Protein AF-A0A3B8WLX8-F1 (afdb_monomer_lite)

Structure (mmCIF, N/CA/C/O backbone):
data_AF-A0A3B8WLX8-F1
#
_entry.id   AF-A0A3B8WLX8-F1
#
loop_
_atom_site.group_PDB
_atom_site.id
_atom_site.type_symbol
_atom_site.label_atom_id
_atom_site.label_alt_id
_atom_site.label_comp_id
_atom_site.label_asym_id
_atom_site.label_entity_id
_atom_site.label_seq_id
_atom_site.pdbx_PDB_ins_code
_atom_site.Cartn_x
_atom_site.Cartn_y
_atom_site.Cartn_z
_atom_site.occupancy
_atom_site.B_iso_or_equiv
_atom_site.auth_seq_id
_atom_site.auth_comp_id
_atom_site.auth_asym_id
_atom_site.auth_atom_id
_atom_site.pdbx_PDB_model_num
ATOM 1 N N . GLN A 1 1 ? 4.171 4.097 -19.056 1.00 79.75 1 GLN A N 1
ATOM 2 C CA . GLN A 1 1 ? 4.217 2.629 -19.269 1.00 79.75 1 GLN A CA 1
ATOM 3 C C . GLN A 1 1 ? 5.342 2.400 -20.259 1.00 79.75 1 GLN A C 1
ATOM 5 O O . GLN A 1 1 ? 5.418 3.185 -21.197 1.00 79.75 1 GLN A O 1
ATOM 10 N N . THR A 1 2 ? 6.172 1.369 -20.085 1.00 90.94 2 THR A N 1
ATOM 11 C CA . THR A 1 2 ? 7.412 1.218 -20.873 1.00 90.94 2 THR A CA 1
ATOM 12 C C . THR A 1 2 ? 7.506 -0.185 -21.474 1.00 90.94 2 THR A C 1
ATOM 14 O O . THR A 1 2 ? 7.904 -1.114 -20.769 1.00 90.94 2 THR A O 1
ATOM 17 N N . PRO A 1 3 ? 7.108 -0.370 -22.748 1.00 92.19 3 PRO A N 1
ATOM 18 C CA . PRO A 1 3 ? 7.260 -1.646 -23.443 1.00 92.19 3 PRO A CA 1
ATOM 19 C C . PRO A 1 3 ? 8.735 -2.057 -23.547 1.00 92.19 3 PRO A C 1
ATOM 21 O O . PRO A 1 3 ? 9.586 -1.235 -23.878 1.00 92.19 3 PRO A O 1
ATOM 24 N N . ALA A 1 4 ? 9.025 -3.329 -23.287 1.00 95.50 4 ALA A N 1
ATOM 25 C CA . ALA A 1 4 ? 10.346 -3.942 -23.415 1.00 95.50 4 ALA A CA 1
ATOM 26 C C . ALA A 1 4 ? 10.188 -5.419 -23.806 1.00 95.50 4 ALA A C 1
ATOM 28 O O . ALA A 1 4 ? 9.098 -5.978 -23.664 1.00 95.50 4 ALA A O 1
ATOM 29 N N . GLY A 1 5 ? 11.248 -6.045 -24.326 1.00 96.19 5 GLY A N 1
ATOM 30 C CA . GLY A 1 5 ? 11.219 -7.456 -24.714 1.00 96.19 5 GLY A CA 1
ATOM 31 C C . GLY A 1 5 ? 10.218 -7.800 -25.823 1.00 96.19 5 GLY A C 1
ATOM 32 O O . GLY A 1 5 ? 9.798 -8.955 -25.918 1.00 96.19 5 GLY A O 1
ATOM 33 N N . VAL A 1 6 ? 9.819 -6.825 -26.649 1.00 96.19 6 VAL A N 1
ATOM 34 C CA . VAL A 1 6 ? 8.886 -7.005 -27.772 1.00 96.19 6 VAL A CA 1
ATOM 35 C C . VAL A 1 6 ? 9.437 -6.412 -29.064 1.00 96.19 6 VAL A C 1
ATOM 37 O O . VAL A 1 6 ? 10.127 -5.396 -29.048 1.00 96.19 6 VAL A O 1
ATOM 40 N N . GLU A 1 7 ? 9.060 -7.010 -30.188 1.00 96.44 7 GLU A N 1
ATOM 41 C CA . GLU A 1 7 ? 9.286 -6.474 -31.528 1.00 96.44 7 GLU A CA 1
ATOM 42 C C . GLU A 1 7 ? 7.964 -6.316 -32.272 1.00 96.44 7 GLU A C 1
ATOM 44 O O . GLU A 1 7 ? 7.062 -7.144 -32.147 1.00 96.44 7 GLU A O 1
ATOM 49 N N . PHE A 1 8 ? 7.856 -5.268 -33.083 1.00 96.00 8 PHE A N 1
ATOM 50 C CA . PHE A 1 8 ? 6.701 -5.050 -33.943 1.00 96.00 8 PHE A CA 1
ATOM 51 C C . PHE A 1 8 ? 6.956 -5.653 -35.326 1.00 96.00 8 PHE A C 1
ATOM 53 O O . PHE A 1 8 ? 7.893 -5.249 -36.015 1.00 96.00 8 PHE A O 1
ATOM 60 N N . ARG A 1 9 ? 6.133 -6.621 -35.734 1.00 96.44 9 ARG A N 1
ATOM 61 C CA . ARG A 1 9 ? 6.224 -7.305 -37.030 1.00 96.44 9 ARG A CA 1
ATOM 62 C C . ARG A 1 9 ? 4.831 -7.370 -37.645 1.00 96.44 9 ARG A C 1
ATOM 64 O O . ARG A 1 9 ? 3.892 -7.802 -36.990 1.00 96.44 9 ARG A O 1
ATOM 71 N N . GLU A 1 10 ? 4.692 -6.893 -38.881 1.00 95.81 10 GLU A N 1
ATOM 72 C CA . GLU A 1 10 ? 3.447 -7.004 -39.665 1.00 95.81 10 GLU A CA 1
ATOM 73 C C . GLU A 1 10 ? 2.178 -6.488 -38.951 1.00 95.81 10 GLU A C 1
ATOM 75 O O . GLU A 1 10 ? 1.090 -7.033 -39.109 1.00 95.81 10 GLU A O 1
ATOM 80 N N . GLY A 1 11 ? 2.291 -5.422 -38.152 1.00 95.56 11 GLY A N 1
ATOM 81 C CA . GLY A 1 11 ? 1.141 -4.875 -37.422 1.00 95.56 11 GLY A CA 1
ATOM 82 C C . GLY A 1 11 ? 0.921 -5.464 -36.023 1.00 95.56 11 GLY A C 1
ATOM 83 O O . GLY A 1 11 ? 0.011 -5.019 -35.325 1.00 95.56 11 GLY A O 1
ATOM 84 N N . VAL A 1 12 ? 1.739 -6.432 -35.594 1.00 95.50 12 VAL A N 1
ATOM 85 C CA . VAL A 1 12 ? 1.566 -7.180 -34.340 1.00 95.50 12 VAL A CA 1
ATOM 86 C C . VAL A 1 12 ? 2.828 -7.105 -33.475 1.00 95.50 12 VAL A C 1
ATOM 88 O O . VAL A 1 12 ? 3.952 -7.150 -33.971 1.00 95.50 12 VAL A O 1
ATOM 91 N N . PHE A 1 13 ? 2.656 -6.997 -32.155 1.00 94.94 13 PHE A N 1
ATOM 92 C CA . PHE A 1 13 ? 3.759 -7.111 -31.199 1.00 94.94 13 PHE A CA 1
ATOM 93 C C . PHE A 1 13 ? 4.036 -8.579 -30.866 1.00 94.94 13 PHE A C 1
ATOM 95 O O . PHE A 1 13 ? 3.155 -9.294 -30.390 1.00 94.94 13 PHE A O 1
ATOM 102 N N . HIS A 1 14 ? 5.278 -9.006 -31.061 1.00 96.12 14 HIS A N 1
ATOM 103 C CA . HIS A 1 14 ? 5.773 -10.328 -30.697 1.00 96.12 14 HIS A CA 1
ATOM 104 C C . HIS A 1 14 ? 6.729 -10.211 -29.515 1.00 96.12 14 HIS A C 1
ATOM 106 O O . HIS A 1 14 ? 7.658 -9.409 -29.546 1.00 96.12 14 HIS A O 1
ATOM 112 N N . VAL A 1 15 ? 6.528 -11.028 -28.482 1.00 96.75 15 VAL A N 1
ATOM 113 C CA . VAL A 1 15 ? 7.461 -11.103 -27.352 1.00 96.75 15 VAL A CA 1
ATOM 114 C C . VAL A 1 15 ? 8.730 -11.823 -27.799 1.00 96.75 15 VAL A C 1
ATOM 116 O O . VAL A 1 15 ? 8.672 -12.966 -28.247 1.00 96.75 15 VAL A O 1
ATOM 119 N N . VAL A 1 16 ? 9.870 -11.153 -27.656 1.00 97.50 16 VAL A N 1
ATOM 120 C CA . VAL A 1 16 ? 11.208 -11.697 -27.939 1.00 97.50 16 VAL A CA 1
ATOM 121 C C . VAL A 1 16 ? 11.989 -12.000 -26.658 1.00 97.50 16 VAL A C 1
ATOM 123 O O . VAL A 1 16 ? 12.868 -12.855 -26.667 1.00 97.50 16 VAL A O 1
ATOM 126 N N . SER A 1 17 ? 11.627 -11.361 -25.539 1.00 97.75 17 SER A N 1
ATOM 127 C CA . SER A 1 17 ? 12.203 -11.610 -24.215 1.00 97.75 17 SER A CA 1
ATOM 128 C C . SER A 1 17 ? 11.132 -11.458 -23.136 1.00 97.75 17 SER A C 1
ATOM 130 O O . SER A 1 17 ? 10.706 -10.355 -22.797 1.00 97.75 17 SER A O 1
ATOM 132 N N . TRP A 1 18 ? 10.679 -12.583 -22.578 1.00 96.12 18 TRP A N 1
ATOM 133 C CA . TRP A 1 18 ? 9.665 -12.588 -21.517 1.00 96.12 18 TRP A CA 1
ATOM 134 C C . TRP A 1 18 ? 10.154 -11.919 -20.236 1.00 96.12 18 TRP A C 1
ATOM 136 O O . TRP A 1 18 ? 9.388 -11.219 -19.576 1.00 96.12 18 TRP A O 1
ATOM 146 N N . SER A 1 19 ? 11.427 -12.114 -19.888 1.00 97.50 19 SER A N 1
ATOM 147 C CA . SER A 1 19 ? 12.016 -11.492 -18.705 1.00 97.50 19 SER A CA 1
ATOM 148 C C . SER A 1 19 ? 12.019 -9.973 -18.822 1.00 97.50 19 SER A C 1
ATOM 150 O O . SER A 1 19 ? 11.613 -9.306 -17.877 1.00 97.50 19 SER A O 1
ATOM 152 N N . GLU A 1 20 ? 12.407 -9.421 -19.973 1.00 96.69 20 GLU A N 1
ATOM 153 C CA . GLU A 1 20 ? 12.381 -7.970 -20.196 1.00 96.69 20 GLU A CA 1
ATOM 154 C C . GLU A 1 20 ? 10.958 -7.418 -20.256 1.00 96.69 20 GLU A C 1
ATOM 156 O O . GLU A 1 20 ? 10.700 -6.340 -19.725 1.00 96.69 20 GLU A O 1
ATOM 161 N N . ALA A 1 21 ? 10.020 -8.158 -20.855 1.00 95.62 21 ALA A N 1
ATOM 162 C CA . ALA A 1 21 ? 8.622 -7.746 -20.909 1.00 95.62 21 ALA A CA 1
ATOM 163 C C . ALA A 1 21 ? 8.001 -7.633 -19.502 1.00 95.62 21 ALA A C 1
ATOM 165 O O . ALA A 1 21 ? 7.318 -6.648 -19.202 1.00 95.62 21 ALA A O 1
ATOM 166 N N . ILE A 1 22 ? 8.267 -8.613 -18.627 1.00 94.94 22 ILE A N 1
ATOM 167 C CA . ILE A 1 22 ? 7.765 -8.641 -17.243 1.00 94.94 22 ILE A CA 1
ATOM 168 C C . ILE A 1 22 ? 8.510 -7.623 -16.371 1.00 94.94 22 ILE A C 1
ATOM 170 O O . ILE A 1 22 ? 7.882 -6.772 -15.744 1.00 94.94 22 ILE A O 1
ATOM 174 N N . PHE A 1 23 ? 9.841 -7.691 -16.341 1.00 96.31 23 PHE A N 1
ATOM 175 C CA . PHE A 1 23 ? 10.700 -6.879 -15.475 1.00 96.31 23 PHE A CA 1
ATOM 176 C C . PHE A 1 23 ? 11.236 -5.643 -16.200 1.00 96.31 23 PHE A C 1
ATOM 178 O O . PHE A 1 23 ? 12.422 -5.320 -16.135 1.00 96.31 23 PHE A O 1
ATOM 185 N N . ASN A 1 24 ? 10.349 -4.942 -16.904 1.00 95.25 24 ASN A N 1
ATOM 186 C CA . ASN A 1 24 ? 10.691 -3.694 -17.574 1.00 95.25 24 ASN A CA 1
ATOM 187 C C . ASN A 1 24 ? 11.053 -2.591 -16.551 1.00 95.25 24 ASN A C 1
ATOM 189 O O . ASN A 1 24 ? 10.702 -2.698 -15.372 1.00 95.25 24 ASN A O 1
ATOM 193 N N . PRO A 1 25 ? 11.696 -1.488 -16.978 1.00 94.56 25 PRO A N 1
ATOM 194 C CA . PRO A 1 25 ? 12.133 -0.427 -16.066 1.00 94.56 25 PRO A CA 1
ATOM 195 C C . PRO A 1 25 ? 11.023 0.176 -15.192 1.00 94.56 25 PRO A C 1
ATOM 197 O O . PRO A 1 25 ? 11.288 0.631 -14.081 1.00 94.56 25 PRO A O 1
ATOM 200 N N . SER A 1 26 ? 9.766 0.161 -15.649 1.00 94.62 26 SER A N 1
ATOM 201 C CA . SER A 1 26 ? 8.643 0.660 -14.852 1.00 94.62 26 SER A CA 1
ATOM 202 C C . SER A 1 26 ? 8.090 -0.357 -13.850 1.00 94.62 26 SER A C 1
ATOM 204 O O . SER A 1 26 ? 7.360 0.046 -12.938 1.00 94.62 26 SER A O 1
ATOM 206 N N . PHE A 1 27 ? 8.381 -1.653 -14.010 1.00 95.75 27 PHE A N 1
ATOM 207 C CA . PHE A 1 27 ? 7.849 -2.728 -13.171 1.00 95.75 27 PHE A CA 1
ATOM 208 C C . PHE A 1 27 ? 8.033 -2.479 -11.667 1.00 95.75 27 PHE A C 1
ATOM 210 O O . PHE A 1 27 ? 7.018 -2.476 -10.969 1.00 95.75 27 PHE A O 1
ATOM 217 N N . PRO A 1 28 ? 9.251 -2.233 -11.137 1.00 95.44 28 PRO A N 1
ATOM 218 C CA . PRO A 1 28 ? 9.447 -2.146 -9.691 1.00 95.44 28 PRO A CA 1
ATOM 219 C C . PRO A 1 28 ? 8.618 -1.022 -9.060 1.00 95.44 28 PRO A C 1
ATOM 221 O O . PRO A 1 28 ? 7.956 -1.246 -8.049 1.00 95.44 28 PRO A O 1
ATOM 224 N N . TYR A 1 29 ? 8.566 0.156 -9.686 1.00 95.62 29 TYR A N 1
ATOM 225 C CA . TYR A 1 29 ? 7.781 1.283 -9.178 1.00 95.62 29 TYR A CA 1
ATOM 226 C C . TYR A 1 29 ? 6.277 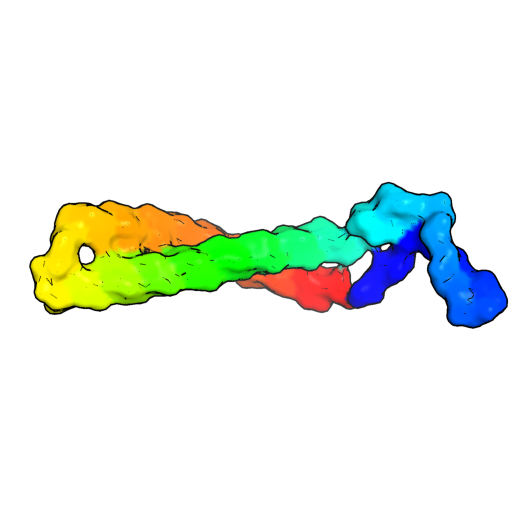1.002 -9.215 1.00 95.62 29 TYR A C 1
ATOM 228 O O . TYR A 1 29 ? 5.579 1.234 -8.230 1.00 95.62 29 TYR A O 1
ATOM 236 N N . ARG A 1 30 ? 5.774 0.461 -10.332 1.00 95.62 30 ARG A N 1
ATOM 237 C CA . ARG A 1 30 ? 4.344 0.156 -10.514 1.00 95.62 30 ARG A CA 1
ATOM 238 C C . ARG A 1 30 ? 3.879 -0.947 -9.570 1.00 95.62 30 ARG A C 1
ATOM 240 O O . ARG A 1 30 ? 2.833 -0.809 -8.937 1.00 95.62 30 ARG A O 1
ATOM 247 N N . PHE A 1 31 ? 4.660 -2.020 -9.471 1.00 97.00 31 PHE A N 1
ATOM 248 C CA . PHE A 1 31 ? 4.357 -3.140 -8.593 1.00 97.00 31 PHE A CA 1
ATOM 249 C C . PHE A 1 31 ? 4.338 -2.690 -7.135 1.00 97.00 31 PHE A C 1
ATOM 251 O O . PHE A 1 31 ? 3.339 -2.904 -6.454 1.00 97.00 31 PHE A O 1
ATOM 258 N N . MET A 1 32 ? 5.391 -2.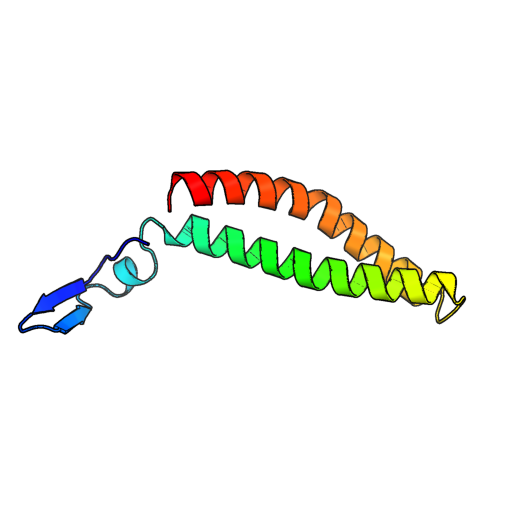007 -6.674 1.00 97.75 32 MET A N 1
ATOM 259 C CA . MET A 1 32 ? 5.461 -1.544 -5.288 1.00 97.75 32 MET A CA 1
ATOM 260 C C . MET A 1 32 ? 4.342 -0.554 -4.963 1.00 97.75 32 MET A C 1
ATOM 262 O O . MET A 1 32 ? 3.687 -0.708 -3.935 1.00 97.75 32 MET A O 1
ATOM 266 N N . HIS A 1 33 ? 4.060 0.405 -5.852 1.00 98.25 33 HIS A N 1
ATOM 267 C CA . HIS A 1 33 ? 2.980 1.373 -5.650 1.00 98.25 33 HIS A CA 1
ATOM 268 C C . HIS A 1 33 ? 1.615 0.697 -5.497 1.00 98.25 33 HIS A C 1
ATOM 270 O O . HIS A 1 33 ? 0.847 1.040 -4.600 1.00 98.25 33 HIS A O 1
ATOM 276 N N . MET A 1 34 ? 1.301 -0.277 -6.355 1.00 98.12 34 MET A N 1
ATOM 277 C CA . MET A 1 34 ? 0.014 -0.972 -6.290 1.00 98.12 34 MET A CA 1
ATO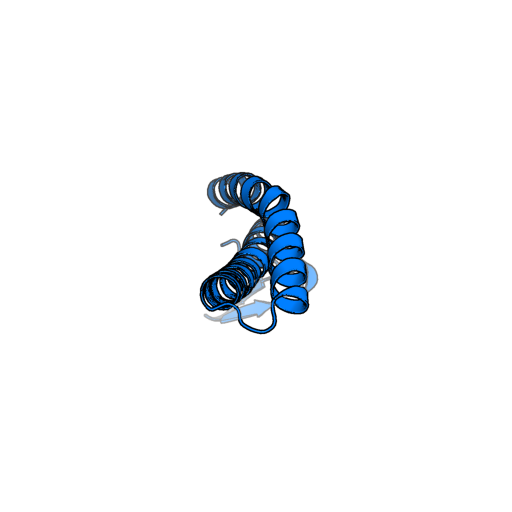M 278 C C . MET A 1 34 ? -0.058 -1.975 -5.138 1.00 98.12 34 MET A C 1
ATOM 280 O O . MET A 1 34 ? -1.106 -2.096 -4.504 1.00 98.12 34 MET A O 1
ATOM 284 N N . ALA A 1 35 ? 1.042 -2.657 -4.817 1.00 98.31 35 ALA A N 1
ATOM 285 C CA . ALA A 1 35 ? 1.101 -3.564 -3.677 1.00 98.31 35 ALA A CA 1
ATOM 286 C C . ALA A 1 35 ? 0.833 -2.808 -2.368 1.00 98.31 35 ALA A C 1
ATOM 288 O O . ALA A 1 35 ? -0.072 -3.175 -1.618 1.00 98.31 35 ALA A O 1
ATOM 289 N N . LEU A 1 36 ? 1.544 -1.704 -2.127 1.00 98.56 36 LEU A N 1
ATOM 290 C CA . LEU A 1 36 ? 1.332 -0.859 -0.952 1.00 98.56 36 LEU A CA 1
ATOM 291 C C . LEU A 1 36 ? -0.075 -0.234 -0.944 1.00 98.56 36 LEU A C 1
ATOM 293 O O . LEU A 1 36 ? -0.746 -0.283 0.090 1.00 98.56 36 LEU A O 1
ATOM 297 N N . ALA A 1 37 ? -0.569 0.262 -2.088 1.00 98.50 37 ALA A N 1
ATOM 298 C CA . ALA A 1 37 ? -1.946 0.751 -2.209 1.00 98.50 37 ALA A CA 1
ATOM 299 C C . ALA A 1 37 ? -2.977 -0.309 -1.792 1.00 98.50 37 ALA A C 1
ATOM 301 O O . ALA A 1 37 ? -3.903 0.001 -1.046 1.00 98.50 37 ALA A O 1
ATOM 302 N N . SER A 1 38 ? -2.801 -1.566 -2.214 1.00 98.56 38 SER A N 1
ATOM 303 C CA . SER A 1 38 ? -3.735 -2.651 -1.891 1.00 98.56 38 SER A CA 1
ATOM 304 C C . SER A 1 38 ? -3.815 -2.929 -0.383 1.00 98.56 38 SER A C 1
ATOM 306 O O . SER A 1 38 ? -4.915 -3.064 0.164 1.00 98.56 38 S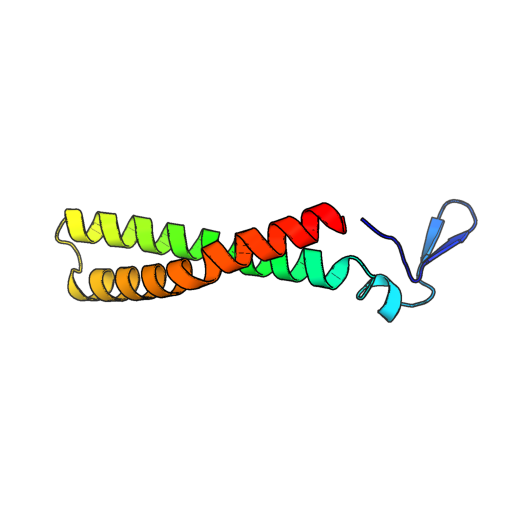ER A O 1
ATOM 308 N N . PHE A 1 39 ? -2.672 -2.917 0.315 1.00 98.44 39 PHE A N 1
ATOM 309 C CA . PHE A 1 39 ? -2.625 -3.047 1.772 1.00 98.44 39 PHE A CA 1
ATOM 310 C C . PHE A 1 39 ? -3.272 -1.856 2.477 1.00 98.44 39 PHE A C 1
ATOM 312 O O . PHE A 1 39 ? -3.978 -2.059 3.465 1.00 98.44 39 PHE A O 1
ATOM 319 N N . LEU A 1 40 ? -3.087 -0.631 1.971 1.00 98.69 40 LEU A N 1
ATOM 320 C CA . LEU A 1 40 ? -3.777 0.545 2.508 1.00 98.69 40 LEU A CA 1
ATOM 321 C C . LEU A 1 40 ? -5.286 0.423 2.347 1.00 98.69 40 LEU A C 1
ATOM 323 O O . LEU A 1 40 ? -6.009 0.607 3.323 1.00 98.69 40 LEU A O 1
ATOM 327 N N . THR A 1 41 ? -5.767 0.087 1.150 1.00 98.56 41 THR A N 1
ATOM 328 C CA . THR A 1 41 ? -7.204 -0.041 0.886 1.00 98.56 41 THR A CA 1
ATOM 329 C C . THR A 1 41 ? -7.835 -1.080 1.808 1.00 98.56 41 THR A C 1
ATOM 331 O O . THR A 1 41 ? -8.795 -0.767 2.512 1.00 98.56 41 THR A O 1
ATOM 334 N N . GLY A 1 42 ? -7.269 -2.290 1.876 1.00 98.56 42 GLY A N 1
ATOM 335 C CA . GLY A 1 42 ? -7.762 -3.330 2.782 1.00 98.56 42 GLY A CA 1
ATOM 336 C C . GLY A 1 42 ? -7.654 -2.928 4.257 1.00 98.56 42 GLY A C 1
ATOM 337 O O . GLY A 1 42 ? -8.607 -3.095 5.020 1.00 98.56 42 GLY A O 1
ATOM 338 N N . GLY A 1 43 ? -6.525 -2.337 4.653 1.00 98.62 43 GLY A N 1
ATOM 339 C CA . GLY A 1 43 ? -6.268 -1.892 6.022 1.00 98.62 43 GLY A CA 1
ATOM 340 C C . GLY A 1 43 ? -7.250 -0.822 6.498 1.00 98.62 43 GLY A C 1
ATOM 341 O O . GLY A 1 43 ? -7.776 -0.933 7.604 1.00 98.62 43 GLY A O 1
ATOM 342 N N . PHE A 1 44 ? -7.558 0.172 5.664 1.00 98.75 44 PHE A N 1
ATOM 343 C CA . PHE A 1 44 ? -8.547 1.203 5.985 1.00 98.75 44 PHE A CA 1
ATOM 344 C C . PHE A 1 44 ? -9.971 0.647 6.067 1.00 98.75 44 PHE A C 1
ATOM 346 O O . PHE A 1 44 ? -10.723 1.073 6.943 1.00 98.75 44 PHE A O 1
ATOM 353 N N . VAL A 1 45 ? -10.341 -0.326 5.225 1.00 98.75 45 VAL A N 1
ATOM 354 C CA . VAL A 1 45 ? -11.649 -1.000 5.327 1.00 98.75 45 VAL A CA 1
ATOM 355 C C . VAL A 1 45 ? -11.779 -1.719 6.671 1.00 98.75 45 VAL A C 1
ATOM 357 O O . VAL A 1 45 ? -12.744 -1.487 7.402 1.00 98.75 45 VAL A O 1
ATOM 360 N N . VAL A 1 46 ? -10.792 -2.542 7.043 1.00 98.69 46 VAL A N 1
ATOM 361 C CA . VAL A 1 46 ? -10.812 -3.277 8.321 1.00 98.69 46 VAL A CA 1
ATOM 362 C C . VAL A 1 46 ? -10.775 -2.317 9.512 1.00 98.69 46 VAL A C 1
ATOM 364 O O . VAL A 1 46 ? -11.546 -2.498 10.459 1.00 98.69 46 VAL A O 1
ATOM 367 N N . ALA A 1 47 ? -9.943 -1.272 9.464 1.00 98.75 47 ALA A N 1
ATOM 368 C CA . ALA A 1 47 ? -9.884 -0.248 10.506 1.00 98.75 47 ALA A CA 1
ATOM 369 C C . ALA A 1 47 ? -11.226 0.481 10.666 1.00 98.75 47 ALA A C 1
ATOM 371 O O . ALA A 1 47 ? -11.706 0.632 11.789 1.00 98.75 47 ALA A O 1
ATOM 372 N N . GLY A 1 48 ? -11.859 0.888 9.562 1.00 98.75 48 GLY A N 1
ATOM 373 C CA . GLY A 1 48 ? -13.148 1.580 9.570 1.00 98.75 48 GLY A CA 1
ATOM 374 C C . GLY A 1 48 ? -14.267 0.731 10.175 1.00 98.75 48 GLY A C 1
ATOM 375 O O . GLY A 1 48 ? -14.978 1.196 11.068 1.00 98.75 48 GLY A O 1
ATOM 376 N N . VAL A 1 49 ? -14.382 -0.534 9.757 1.00 98.69 49 VAL A N 1
ATOM 377 C CA . VAL A 1 49 ? -15.375 -1.469 10.315 1.00 98.69 49 VAL A CA 1
ATOM 378 C C . VAL A 1 49 ? -15.104 -1.735 11.798 1.00 98.69 49 VAL A C 1
ATOM 380 O O . VAL A 1 49 ? -16.022 -1.635 12.611 1.00 98.69 49 VAL A O 1
ATOM 383 N N . SER A 1 50 ? -13.846 -1.993 12.172 1.00 98.75 50 SER A N 1
ATOM 384 C CA . SER A 1 50 ? -13.465 -2.257 13.568 1.00 98.75 50 SER A CA 1
ATOM 385 C C . SER A 1 50 ? -13.752 -1.056 14.472 1.00 98.75 50 SER A C 1
ATOM 387 O O . SER A 1 50 ? -14.298 -1.210 15.565 1.00 98.75 50 SER A O 1
ATOM 389 N N . ALA A 1 51 ? -13.438 0.159 14.013 1.00 98.69 51 ALA A N 1
ATOM 390 C CA . ALA A 1 51 ? -13.743 1.389 14.734 1.00 98.69 51 ALA A CA 1
ATOM 391 C C . ALA A 1 51 ? -15.256 1.576 14.917 1.00 98.69 51 ALA A C 1
ATOM 393 O O . ALA A 1 51 ? -15.706 1.893 16.020 1.00 98.69 51 ALA A O 1
ATOM 394 N N . TRP A 1 52 ? -16.053 1.317 13.875 1.00 98.81 52 TRP A N 1
ATOM 395 C CA . TRP A 1 52 ? -17.511 1.367 13.981 1.00 98.81 52 TRP A CA 1
ATOM 396 C C . TRP A 1 52 ? -18.051 0.346 14.995 1.00 98.81 52 TRP A C 1
ATOM 398 O O . TRP A 1 52 ? -18.902 0.688 15.816 1.00 98.81 52 TRP A O 1
ATOM 408 N N . TYR A 1 53 ? -17.523 -0.880 15.013 1.00 98.62 53 TYR A N 1
ATOM 409 C CA . TYR A 1 53 ? -17.945 -1.921 15.959 1.00 98.62 53 TYR A CA 1
ATOM 410 C C . TYR A 1 53 ? -17.631 -1.529 17.406 1.00 98.62 53 TYR A C 1
ATOM 412 O O . TYR A 1 53 ? -18.484 -1.676 18.284 1.00 98.62 53 TYR A O 1
ATOM 420 N N . LEU A 1 54 ? -16.454 -0.942 17.644 1.00 98.69 54 LEU A N 1
ATOM 421 C CA . LEU A 1 54 ? -16.077 -0.415 18.956 1.00 98.69 54 LEU A CA 1
ATOM 422 C C . LEU A 1 54 ? -17.013 0.708 19.420 1.00 98.69 54 LEU A C 1
ATOM 424 O O . LEU A 1 54 ? -17.436 0.690 20.575 1.00 98.69 54 LEU A O 1
ATOM 428 N N . LEU A 1 55 ? -17.403 1.630 18.532 1.00 98.62 55 LEU A N 1
ATOM 429 C CA . LEU A 1 55 ? -18.388 2.680 18.844 1.00 98.62 55 LEU A CA 1
ATOM 430 C C . LEU A 1 55 ? -19.767 2.110 19.201 1.00 98.62 55 LEU A C 1
ATOM 432 O O . LEU A 1 55 ? -20.510 2.711 19.975 1.00 98.62 55 LEU A O 1
ATOM 436 N N . ARG A 1 56 ? -20.119 0.948 18.644 1.00 98.56 56 ARG A N 1
ATOM 437 C CA . ARG A 1 56 ? -21.369 0.233 18.940 1.00 98.56 56 ARG A CA 1
ATOM 438 C C . ARG A 1 56 ? -21.254 -0.721 20.134 1.00 98.56 56 ARG A C 1
ATOM 440 O O . ARG A 1 56 ? -22.238 -1.388 20.442 1.00 98.56 56 ARG A O 1
ATOM 447 N N . GLY A 1 57 ? -20.091 -0.809 20.784 1.00 98.00 57 GLY A N 1
ATOM 448 C CA . GLY A 1 57 ? -19.850 -1.735 21.894 1.00 98.00 57 GLY A CA 1
ATOM 449 C C . GLY A 1 57 ? -19.893 -3.215 21.493 1.00 98.00 57 GLY A C 1
ATOM 450 O O . GLY A 1 57 ? -20.180 -4.064 22.333 1.00 98.00 57 GLY A O 1
ATOM 451 N N . ARG A 1 58 ? -19.641 -3.538 20.218 1.00 97.88 58 ARG A N 1
ATOM 452 C CA . ARG A 1 58 ? -19.732 -4.900 19.676 1.00 97.88 58 ARG A CA 1
ATOM 453 C C . ARG A 1 58 ? -18.363 -5.570 19.576 1.00 97.88 58 ARG A C 1
ATOM 455 O O . ARG A 1 58 ? -17.387 -4.932 19.188 1.00 97.88 58 ARG A O 1
ATOM 462 N N . GLU A 1 59 ? -18.312 -6.849 19.962 1.00 97.88 59 GLU A N 1
ATOM 463 C CA . GLU A 1 59 ? -17.128 -7.726 19.921 1.00 97.88 59 GLU A CA 1
ATOM 464 C C . GLU A 1 59 ? -15.813 -6.980 20.276 1.00 97.88 59 GLU A C 1
ATOM 466 O O . GLU A 1 59 ? -14.836 -6.978 19.523 1.00 97.88 59 GLU A O 1
ATOM 471 N N . VAL A 1 60 ? -15.819 -6.264 21.411 1.00 98.31 60 VAL A N 1
ATOM 472 C CA . VAL A 1 60 ? -14.860 -5.184 21.725 1.00 98.31 60 VAL A CA 1
ATOM 473 C C . VAL A 1 60 ? -13.403 -5.642 21.709 1.00 98.31 60 VAL A C 1
ATOM 475 O O . VAL A 1 60 ? -12.539 -4.933 21.196 1.00 98.31 60 VAL A O 1
ATOM 478 N N . GLU A 1 61 ? -13.105 -6.817 22.259 1.00 98.38 61 GLU A N 1
ATOM 479 C CA . GLU A 1 61 ? -11.732 -7.321 22.327 1.00 98.38 61 GLU A CA 1
ATOM 480 C C . GLU A 1 61 ? -11.152 -7.594 20.930 1.00 98.38 61 GLU A C 1
ATOM 482 O O . GLU A 1 61 ? -10.043 -7.150 20.613 1.00 98.38 61 GLU A O 1
ATOM 487 N N . ALA A 1 62 ? -11.930 -8.257 20.069 1.00 98.38 62 ALA A N 1
ATOM 488 C CA . ALA A 1 62 ? -11.530 -8.580 18.704 1.00 98.38 62 ALA A CA 1
ATOM 489 C C . ALA A 1 62 ? -11.308 -7.306 17.876 1.00 98.38 62 ALA A C 1
ATOM 491 O O . ALA A 1 62 ? -10.251 -7.141 17.262 1.00 98.38 62 ALA A O 1
ATOM 492 N N . ASN A 1 63 ? -12.257 -6.366 17.924 1.00 98.62 63 ASN A N 1
ATOM 493 C CA . ASN A 1 63 ? -12.171 -5.134 17.140 1.00 98.62 63 ASN A CA 1
ATOM 494 C C . ASN A 1 63 ? -11.088 -4.177 17.651 1.00 98.62 63 ASN A C 1
ATOM 496 O O . ASN A 1 63 ? -10.472 -3.478 16.850 1.00 98.62 63 ASN A O 1
ATOM 500 N N . ARG A 1 64 ? -10.776 -4.171 18.956 1.00 98.62 64 ARG A N 1
ATOM 501 C CA . ARG A 1 64 ? -9.645 -3.394 19.496 1.00 98.62 64 ARG A CA 1
ATOM 502 C C . ARG A 1 64 ? -8.316 -3.897 18.939 1.00 98.62 64 ARG A C 1
ATOM 504 O O . ARG A 1 64 ? -7.471 -3.088 18.556 1.00 98.62 64 ARG A O 1
ATOM 511 N N . LYS A 1 65 ? -8.138 -5.220 18.880 1.00 98.69 65 LYS A N 1
ATOM 512 C CA . LYS A 1 65 ? -6.932 -5.844 18.321 1.00 98.69 65 LYS A CA 1
ATOM 513 C C . LYS A 1 65 ? -6.825 -5.592 16.818 1.00 98.69 65 LYS A C 1
ATOM 515 O O . LYS A 1 65 ? -5.784 -5.119 16.370 1.00 98.69 65 LYS A O 1
ATOM 520 N N . ALA A 1 66 ? -7.906 -5.827 16.070 1.00 98.56 66 ALA A N 1
ATOM 521 C CA . ALA A 1 66 ? -7.953 -5.579 14.630 1.00 98.56 66 ALA A CA 1
ATOM 522 C C . ALA A 1 66 ? -7.643 -4.112 14.296 1.00 98.56 66 ALA A C 1
ATOM 524 O O . ALA A 1 66 ? -6.754 -3.839 13.489 1.00 98.56 66 ALA A O 1
ATOM 525 N N . LEU A 1 67 ? -8.288 -3.166 14.989 1.00 98.69 67 LEU A N 1
ATOM 526 C CA . LEU A 1 67 ? -8.035 -1.740 14.802 1.00 98.69 67 LEU A CA 1
ATOM 527 C C . LEU A 1 67 ? -6.572 -1.381 15.093 1.00 98.69 67 LEU A C 1
ATOM 529 O O . LEU A 1 67 ? -5.950 -0.691 14.292 1.00 98.69 67 LEU A O 1
ATOM 533 N N . SER A 1 68 ? -5.998 -1.868 16.198 1.00 98.62 68 SER A N 1
ATOM 534 C CA . SER A 1 68 ? -4.595 -1.592 16.533 1.00 98.62 68 SER A CA 1
ATOM 535 C C . SER A 1 68 ? -3.626 -2.139 15.483 1.00 98.62 68 SER A C 1
ATOM 537 O O . SER A 1 68 ? -2.710 -1.422 15.084 1.00 98.62 68 SER A O 1
ATOM 539 N N . MET A 1 69 ? -3.837 -3.367 15.000 1.00 98.69 69 MET A N 1
ATOM 540 C CA . MET A 1 69 ? -3.005 -3.958 13.946 1.00 98.69 69 MET A CA 1
ATOM 541 C C . MET A 1 69 ? -3.070 -3.144 12.651 1.00 98.69 69 MET A C 1
ATOM 543 O O . MET A 1 69 ? -2.031 -2.853 12.058 1.00 98.69 69 MET A O 1
ATOM 547 N N . CYS A 1 70 ? -4.271 -2.729 12.234 1.00 98.69 70 CYS A N 1
ATOM 548 C CA . CYS A 1 70 ? -4.430 -1.890 11.052 1.00 98.69 70 CYS A CA 1
ATOM 549 C C . CYS A 1 70 ? -3.772 -0.522 11.235 1.00 98.69 70 CYS A C 1
ATOM 551 O O . CYS A 1 70 ? -3.065 -0.083 10.340 1.00 98.69 70 CYS A O 1
ATOM 553 N N . LEU A 1 71 ? -3.935 0.142 12.382 1.00 98.62 71 LEU A N 1
ATOM 554 C CA . LEU A 1 71 ? -3.306 1.446 12.617 1.00 98.62 71 LEU A CA 1
ATOM 555 C C . LEU A 1 71 ? -1.773 1.367 12.590 1.00 98.62 71 LEU A C 1
ATOM 557 O O . LEU A 1 71 ? -1.142 2.251 12.016 1.00 98.62 71 LEU A O 1
ATOM 561 N N . TRP A 1 72 ? -1.175 0.297 13.126 1.00 98.69 72 TRP A N 1
ATOM 562 C CA . TRP A 1 72 ? 0.270 0.071 13.012 1.00 98.69 72 TRP A CA 1
ATOM 563 C C . TRP A 1 72 ? 0.719 -0.151 11.570 1.00 98.69 72 TRP A C 1
ATOM 565 O O . TRP A 1 72 ? 1.707 0.441 11.147 1.00 98.69 72 TRP A O 1
ATOM 575 N N . LEU A 1 73 ? -0.014 -0.955 10.796 1.00 98.56 73 LEU A N 1
ATOM 576 C CA . LEU A 1 73 ? 0.256 -1.128 9.368 1.00 98.56 73 LEU A CA 1
ATOM 577 C C . LEU A 1 73 ? 0.185 0.223 8.636 1.00 98.56 73 LEU A C 1
ATOM 579 O O . LEU A 1 73 ? 1.121 0.607 7.939 1.00 98.56 73 LEU A O 1
ATOM 583 N N . LEU A 1 74 ? -0.912 0.961 8.818 1.00 98.69 74 LEU A N 1
ATOM 584 C CA . LEU A 1 74 ? -1.164 2.237 8.148 1.00 98.69 74 LEU A CA 1
ATOM 585 C C . LEU A 1 74 ? -0.101 3.287 8.493 1.00 98.69 74 LEU A C 1
ATOM 587 O O . LEU A 1 74 ? 0.308 4.032 7.605 1.00 98.69 74 LEU A O 1
ATOM 591 N N . LEU A 1 75 ? 0.387 3.307 9.739 1.00 98.62 75 LEU A N 1
ATOM 592 C CA . LEU A 1 75 ? 1.432 4.230 10.192 1.00 98.62 75 LEU A CA 1
ATOM 593 C C . LEU A 1 75 ? 2.695 4.157 9.326 1.00 98.62 75 LEU A C 1
ATOM 595 O O . LEU A 1 75 ? 3.284 5.192 9.029 1.00 98.62 75 LEU A O 1
ATOM 599 N N . PHE A 1 76 ? 3.107 2.957 8.917 1.00 98.56 76 PHE A N 1
ATOM 600 C CA . PHE A 1 76 ? 4.315 2.772 8.109 1.00 98.56 76 PHE A CA 1
ATOM 601 C C . PHE A 1 76 ? 4.021 2.744 6.610 1.00 98.56 76 PHE A C 1
ATOM 603 O O . PHE A 1 76 ? 4.761 3.330 5.819 1.00 98.56 76 PHE A O 1
ATOM 610 N N . ILE A 1 77 ? 2.932 2.087 6.206 1.00 98.44 77 ILE A N 1
ATOM 611 C CA . ILE A 1 77 ? 2.620 1.889 4.790 1.00 98.44 77 ILE A CA 1
ATOM 612 C C . ILE A 1 77 ? 2.131 3.186 4.137 1.00 98.44 77 ILE A C 1
ATOM 614 O O . ILE A 1 77 ? 2.450 3.412 2.974 1.00 98.44 77 ILE A O 1
ATOM 618 N N . ALA A 1 78 ? 1.415 4.070 4.842 1.00 98.56 78 ALA A N 1
ATOM 619 C CA . ALA A 1 78 ? 0.917 5.303 4.224 1.00 98.56 78 ALA A CA 1
ATOM 620 C C . ALA A 1 78 ? 2.051 6.280 3.843 1.00 98.56 78 ALA A C 1
ATOM 622 O O . ALA A 1 78 ? 2.072 6.723 2.692 1.00 98.56 78 ALA A O 1
ATOM 623 N N . PRO A 1 79 ? 3.044 6.567 4.712 1.00 98.50 79 PRO A N 1
ATOM 624 C CA . PRO A 1 79 ? 4.217 7.343 4.307 1.00 98.50 79 PRO A CA 1
ATOM 625 C C . PRO A 1 79 ? 5.038 6.651 3.213 1.00 98.50 79 PRO A C 1
ATOM 627 O O . PRO A 1 79 ? 5.449 7.303 2.255 1.00 98.50 79 PRO A O 1
ATOM 630 N N . ALA A 1 80 ? 5.236 5.330 3.311 1.00 98.50 80 ALA A N 1
ATOM 631 C CA . ALA A 1 80 ? 5.944 4.572 2.280 1.00 98.50 80 ALA A CA 1
ATOM 632 C C . ALA A 1 80 ? 5.243 4.676 0.915 1.00 98.50 80 ALA A C 1
ATOM 634 O O . ALA A 1 80 ? 5.904 4.902 -0.095 1.00 98.50 80 ALA A O 1
ATOM 635 N N . GLN A 1 81 ? 3.911 4.589 0.886 1.00 98.62 81 GLN A N 1
ATOM 636 C CA . GLN A 1 81 ? 3.113 4.756 -0.327 1.00 98.62 81 GLN A CA 1
ATOM 637 C C . GLN A 1 81 ? 3.269 6.149 -0.931 1.00 98.62 81 GLN A C 1
ATOM 639 O O . GLN A 1 81 ? 3.342 6.262 -2.152 1.00 98.62 81 GLN A O 1
ATOM 644 N N . ALA A 1 82 ? 3.320 7.201 -0.110 1.00 98.31 82 ALA A N 1
ATOM 645 C CA . ALA A 1 82 ? 3.516 8.561 -0.606 1.00 98.31 82 ALA A CA 1
ATOM 646 C C . ALA A 1 82 ? 4.867 8.699 -1.327 1.00 98.31 82 ALA A C 1
ATOM 648 O O . ALA A 1 82 ? 4.914 9.185 -2.454 1.00 98.31 82 ALA A O 1
ATOM 649 N N . VAL A 1 83 ? 5.943 8.186 -0.723 1.00 98.31 83 VAL A N 1
ATOM 650 C CA . VAL A 1 83 ? 7.293 8.203 -1.313 1.00 98.31 83 VAL A CA 1
ATOM 651 C C . VAL A 1 83 ? 7.369 7.340 -2.575 1.00 98.31 83 VAL A C 1
ATOM 653 O O . VAL A 1 83 ? 7.847 7.786 -3.613 1.00 98.31 83 VAL A O 1
ATOM 656 N N . VAL A 1 84 ? 6.869 6.103 -2.519 1.00 98.00 84 VAL A N 1
ATOM 657 C CA . VAL A 1 84 ? 6.842 5.206 -3.686 1.00 98.00 84 VAL A CA 1
ATOM 658 C C . VAL A 1 84 ? 5.954 5.773 -4.795 1.00 98.00 84 VAL A C 1
ATOM 660 O O . VAL A 1 84 ? 6.257 5.5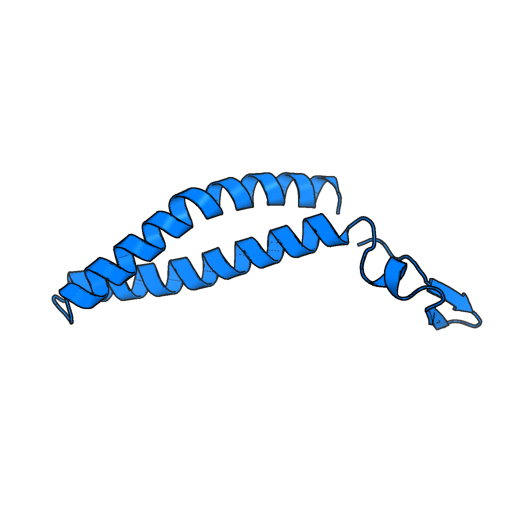90 -5.969 1.00 98.00 84 VAL A O 1
ATOM 663 N N . GLY A 1 85 ? 4.874 6.472 -4.446 1.00 97.75 85 GLY A N 1
ATOM 6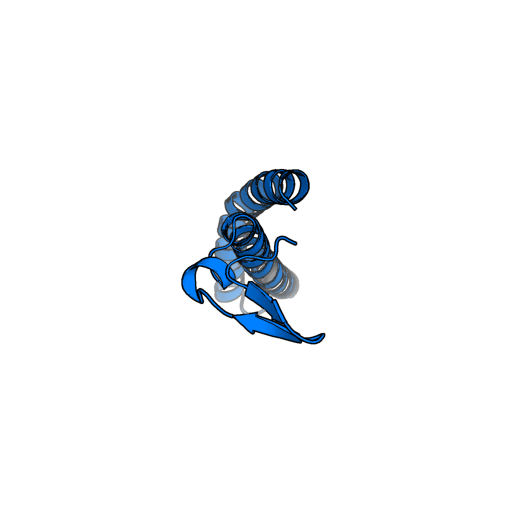64 C CA . GLY A 1 85 ? 4.006 7.178 -5.383 1.00 97.75 85 GLY A CA 1
ATOM 665 C C . GLY A 1 85 ? 4.690 8.329 -6.098 1.00 97.75 85 GLY A C 1
ATOM 666 O O . GLY A 1 85 ? 4.533 8.438 -7.312 1.00 97.75 85 GLY A O 1
ATOM 667 N N . ASP A 1 86 ? 5.490 9.119 -5.388 1.00 97.94 86 ASP A N 1
ATOM 668 C CA . ASP A 1 86 ? 6.313 10.162 -6.002 1.00 97.94 86 ASP A CA 1
ATOM 669 C C . ASP A 1 86 ? 7.302 9.558 -7.010 1.00 97.94 86 ASP A C 1
ATOM 671 O O . ASP A 1 86 ? 7.279 9.901 -8.194 1.00 97.94 86 ASP A O 1
ATOM 675 N N . PHE A 1 87 ? 8.066 8.539 -6.595 1.00 96.75 87 PHE A N 1
ATOM 676 C CA . PHE A 1 87 ? 8.966 7.835 -7.510 1.00 96.75 87 PHE A CA 1
ATOM 677 C C . PHE A 1 87 ? 8.227 7.186 -8.681 1.00 96.75 87 PHE A C 1
ATOM 679 O O . PHE A 1 87 ? 8.720 7.233 -9.807 1.00 96.75 87 PHE A O 1
ATOM 686 N N . HIS A 1 88 ? 7.049 6.602 -8.455 1.00 94.12 88 HIS A N 1
ATOM 687 C CA . HIS A 1 88 ? 6.223 6.070 -9.531 1.00 94.12 88 HIS A CA 1
ATOM 688 C C . HIS A 1 88 ? 5.820 7.165 -10.521 1.00 94.12 88 HIS A C 1
ATOM 690 O O . HIS A 1 88 ? 5.933 6.929 -11.718 1.00 94.12 88 HIS A O 1
ATOM 696 N N . GLY A 1 89 ? 5.397 8.339 -10.045 1.00 93.12 89 GLY A N 1
ATOM 697 C CA . GLY A 1 89 ? 5.012 9.474 -10.884 1.00 93.12 89 GLY A CA 1
ATOM 698 C C . GLY A 1 89 ? 6.171 10.018 -11.721 1.00 93.12 89 GLY A C 1
ATOM 699 O O . GLY A 1 89 ? 5.994 10.273 -12.910 1.00 93.12 89 GLY A O 1
ATOM 700 N N . LEU A 1 90 ? 7.363 10.123 -11.127 1.00 93.12 90 LEU A N 1
ATOM 701 C CA . LEU A 1 90 ? 8.580 10.579 -11.810 1.00 93.12 90 LEU A CA 1
ATOM 702 C C . LEU A 1 90 ? 9.137 9.562 -12.823 1.00 93.12 90 LEU A C 1
ATOM 704 O O . LEU A 1 90 ? 9.842 9.954 -13.748 1.00 93.12 90 LEU A O 1
ATOM 708 N N . ASN A 1 91 ? 8.834 8.270 -12.655 1.00 87.88 91 ASN A N 1
ATOM 709 C CA . ASN A 1 91 ? 9.356 7.170 -13.479 1.00 87.88 91 ASN A CA 1
ATOM 710 C C . ASN A 1 91 ? 8.242 6.418 -14.246 1.00 87.88 91 ASN A C 1
ATOM 712 O O . ASN A 1 91 ? 8.376 5.219 -14.529 1.00 87.88 91 ASN A O 1
ATOM 716 N N . THR A 1 92 ? 7.110 7.083 -14.527 1.00 69.31 92 THR A N 1
ATOM 717 C CA . THR A 1 92 ? 5.941 6.468 -15.186 1.00 69.31 92 THR A CA 1
ATOM 718 C C . THR A 1 92 ? 6.011 6.505 -16.698 1.00 69.31 92 THR A C 1
ATOM 720 O O . THR A 1 92 ? 6.419 7.533 -17.269 1.00 69.31 92 THR A O 1
#

InterPro domains:
  IPR002585 Cytochrome ubiquinol oxidase subunit 1 [PF01654] (1-91)
  IPR002585 Cytochrome ubiquinol oxidase subunit 1 [PTHR30365] (1-92)

Radius of gyration: 20.01 Å; chains: 1; bounding box: 34×23×62 Å

pLDDT: mean 96.76, std 3.92, range [69.31, 98.81]

Secondary structure (DSSP, 8-state):
----SEEEETTEEEES-HHHHHT-TTHHHHHHHHHHHHHHHHHHHHHHHHHHHHHTT-SHHHHHHHHHHHHHHHHHHHHHHHHHHHHHHHT-

Foldseek 3Di:
DDADQWDDDPNDIDRNDPCCRQPPPLNVLVVLLVVLVVLLVVLVVLLVVLVVCCVVVHPVVVSVVSNVVSVVSCVPSVVVNVVSVVVSVVRD

Sequence (92 aa):
QTPAGVEFREGVFHVVSWSEAIFNPSFPYRFMHMALASFLTGGFVVAGVSAWYLLRGREVEANRKALSMCLWLLLFIAPAQAVVGDFHGLNT

Organism: Marinobacter nauticus (NCBI:txid2743)